Protein AF-A0A2S4KG17-F1 (afdb_monomer_lite)

Structure (mmCIF, N/CA/C/O backbone):
data_AF-A0A2S4KG17-F1
#
_entry.id   AF-A0A2S4KG17-F1
#
loop_
_atom_site.group_PDB
_atom_site.id
_atom_site.type_symbol
_atom_site.label_atom_id
_atom_site.label_alt_id
_atom_site.label_comp_id
_atom_site.label_asym_id
_atom_site.label_entity_id
_atom_site.label_seq_id
_atom_site.pdbx_PDB_ins_code
_atom_site.Cartn_x
_atom_site.Cartn_y
_atom_site.Cartn_z
_atom_site.occupancy
_atom_site.B_iso_or_equiv
_atom_site.auth_seq_id
_atom_site.auth_comp_id
_atom_site.auth_asym_id
_atom_site.auth_atom_id
_atom_site.pdbx_PDB_model_num
ATOM 1 N N . MET A 1 1 ? 7.552 -10.970 3.706 1.00 92.50 1 MET A N 1
ATOM 2 C CA . MET A 1 1 ? 6.302 -10.678 2.972 1.00 92.50 1 MET A CA 1
ATOM 3 C C . MET A 1 1 ? 5.490 -9.704 3.803 1.00 92.50 1 MET A C 1
ATOM 5 O O . MET A 1 1 ? 5.534 -9.816 5.018 1.00 92.50 1 MET A O 1
ATOM 9 N N . LEU A 1 2 ? 4.772 -8.769 3.181 1.00 97.19 2 LEU A N 1
ATOM 10 C CA . LEU A 1 2 ? 3.745 -7.982 3.869 1.00 97.19 2 LEU A CA 1
ATOM 11 C C . LEU A 1 2 ? 2.361 -8.415 3.393 1.00 97.19 2 LEU A C 1
ATOM 13 O O . LEU A 1 2 ? 2.168 -8.562 2.187 1.00 97.19 2 LEU A O 1
ATOM 17 N N . GLU A 1 3 ? 1.422 -8.592 4.318 1.00 97.19 3 GLU A N 1
ATOM 18 C CA . GLU A 1 3 ? 0.009 -8.833 4.012 1.00 97.19 3 GLU A CA 1
ATOM 19 C C . GLU A 1 3 ? -0.852 -7.657 4.492 1.00 97.19 3 GLU A C 1
ATOM 21 O O . GLU A 1 3 ? -0.735 -7.237 5.642 1.00 97.19 3 GLU A O 1
ATOM 26 N N . PHE A 1 4 ? -1.685 -7.115 3.601 1.00 96.12 4 PHE A N 1
ATOM 27 C CA . PHE A 1 4 ? -2.620 -6.020 3.872 1.00 96.12 4 PHE A CA 1
ATOM 28 C C . PHE A 1 4 ? -3.912 -6.253 3.092 1.00 96.12 4 PHE A C 1
ATOM 30 O O . PHE A 1 4 ? -3.877 -6.351 1.868 1.00 96.12 4 PHE A O 1
ATOM 37 N N . ASN A 1 5 ? -5.043 -6.357 3.792 1.00 95.25 5 ASN A N 1
ATOM 38 C CA . ASN A 1 5 ? -6.361 -6.577 3.189 1.00 95.25 5 ASN A CA 1
ATOM 39 C C . ASN A 1 5 ? -6.400 -7.741 2.171 1.00 95.25 5 ASN A C 1
ATOM 41 O O . ASN A 1 5 ? -6.858 -7.602 1.038 1.00 95.25 5 ASN A O 1
ATOM 45 N N . SER A 1 6 ? -5.868 -8.904 2.568 1.00 93.69 6 SER A N 1
ATOM 46 C CA . SER A 1 6 ? -5.698 -10.105 1.722 1.00 93.69 6 SER A CA 1
ATOM 47 C C . SER A 1 6 ? -4.743 -9.951 0.524 1.00 93.69 6 SER A C 1
ATOM 49 O O . SER A 1 6 ? -4.582 -10.886 -0.263 1.00 93.69 6 SER A O 1
ATOM 51 N N . LEU A 1 7 ? -4.080 -8.802 0.375 1.00 96.94 7 LEU A N 1
ATOM 52 C CA . LEU A 1 7 ? -3.066 -8.559 -0.646 1.00 96.94 7 LEU A CA 1
ATOM 53 C C . LEU A 1 7 ? -1.677 -8.820 -0.079 1.00 96.94 7 LEU A C 1
ATOM 55 O O . LEU A 1 7 ? -1.350 -8.414 1.035 1.00 96.94 7 LEU A O 1
ATOM 59 N N . LYS A 1 8 ? -0.835 -9.466 -0.883 1.00 97.62 8 LYS A N 1
ATOM 60 C CA . LYS A 1 8 ? 0.540 -9.822 -0.518 1.00 97.62 8 LYS A CA 1
ATOM 61 C C . LYS A 1 8 ? 1.543 -8.966 -1.266 1.00 97.62 8 LYS A C 1
ATOM 63 O O . LYS A 1 8 ? 1.407 -8.778 -2.471 1.00 97.62 8 LYS A O 1
ATOM 68 N N . PHE A 1 9 ? 2.580 -8.510 -0.578 1.00 98.25 9 PHE A N 1
ATOM 69 C CA . PHE A 1 9 ? 3.624 -7.660 -1.139 1.00 98.25 9 PHE A CA 1
ATOM 70 C C . PHE A 1 9 ? 5.013 -8.255 -0.880 1.00 98.25 9 PHE A C 1
ATOM 72 O O . PHE A 1 9 ? 5.360 -8.654 0.239 1.00 98.25 9 PHE A O 1
ATOM 79 N N . SER A 1 10 ? 5.836 -8.286 -1.930 1.00 98.31 10 SER A N 1
ATOM 80 C CA . SER A 1 10 ? 7.258 -8.635 -1.849 1.00 98.31 10 SER A CA 1
ATOM 81 C C . SER A 1 10 ? 8.060 -7.506 -1.212 1.00 98.31 10 SER A C 1
ATOM 83 O O . SER A 1 10 ? 7.706 -6.336 -1.313 1.00 98.31 10 SER A O 1
ATOM 85 N N . LYS A 1 11 ? 9.186 -7.814 -0.572 1.00 97.56 11 LYS A N 1
ATOM 86 C CA . LYS A 1 11 ? 10.063 -6.757 -0.059 1.00 97.56 11 LYS A CA 1
ATOM 87 C C . LYS A 1 11 ? 10.703 -6.016 -1.237 1.00 97.56 11 LYS A C 1
ATOM 89 O O . LYS A 1 11 ? 11.204 -6.640 -2.165 1.00 97.56 11 LYS A O 1
ATOM 94 N N . ARG A 1 12 ? 10.718 -4.683 -1.222 1.00 96.62 12 ARG A N 1
ATOM 95 C CA . ARG A 1 12 ? 11.375 -3.906 -2.283 1.00 96.62 12 ARG A CA 1
ATOM 96 C C . ARG A 1 12 ? 12.862 -4.276 -2.364 1.00 96.62 12 ARG A C 1
ATOM 98 O O . ARG A 1 12 ? 13.550 -4.281 -1.344 1.00 96.62 12 ARG A O 1
ATOM 105 N N . GLY A 1 13 ? 13.334 -4.566 -3.576 1.00 94.50 13 GLY A N 1
ATOM 106 C CA . GLY A 1 13 ? 14.692 -5.057 -3.840 1.00 94.50 13 GLY A CA 1
ATOM 107 C C . GLY A 1 13 ? 14.813 -6.582 -3.935 1.00 94.50 13 GLY A C 1
ATOM 108 O O . GLY A 1 13 ? 15.898 -7.061 -4.241 1.00 94.50 13 GLY A O 1
ATOM 109 N N . SER A 1 14 ? 13.733 -7.337 -3.697 1.00 95.00 14 SER A N 1
ATOM 110 C CA . SER A 1 14 ? 13.636 -8.751 -4.078 1.00 95.00 14 SER A CA 1
ATOM 111 C C . SER A 1 14 ? 12.910 -8.913 -5.411 1.00 95.00 14 SER A C 1
ATOM 113 O O . SER A 1 14 ? 12.271 -7.976 -5.896 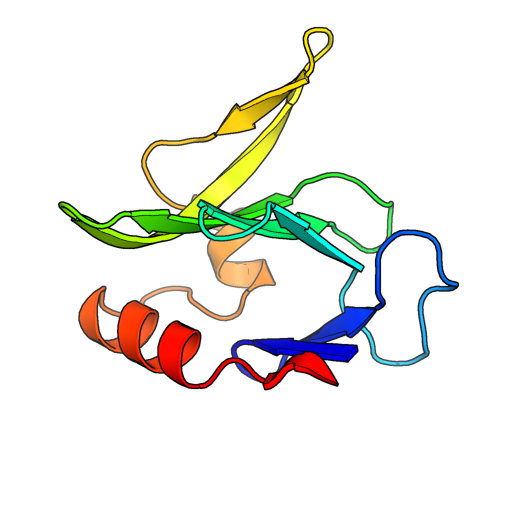1.00 95.00 14 SER A O 1
ATOM 115 N N . ASP A 1 15 ? 12.921 -10.132 -5.943 1.00 96.44 15 ASP A N 1
ATOM 116 C CA . ASP A 1 15 ? 12.015 -10.512 -7.022 1.00 96.44 15 ASP A CA 1
ATOM 117 C C . ASP A 1 15 ? 10.551 -10.434 -6.557 1.00 96.44 15 ASP A C 1
ATOM 119 O O . ASP A 1 15 ? 10.223 -10.604 -5.368 1.00 96.44 15 ASP A O 1
ATOM 123 N N . LEU A 1 16 ? 9.658 -10.143 -7.504 1.00 97.00 16 LEU A N 1
ATOM 124 C CA . LEU A 1 16 ? 8.222 -10.218 -7.270 1.00 97.00 16 LEU A CA 1
ATOM 125 C C . LEU A 1 16 ? 7.822 -11.694 -7.219 1.00 97.00 16 LEU A C 1
ATOM 127 O O . LEU A 1 16 ? 7.961 -12.405 -8.212 1.00 97.00 16 LEU A O 1
ATOM 131 N N . ALA A 1 17 ? 7.354 -12.155 -6.060 1.00 96.69 17 ALA A N 1
ATOM 132 C CA . ALA A 1 17 ? 6.933 -13.540 -5.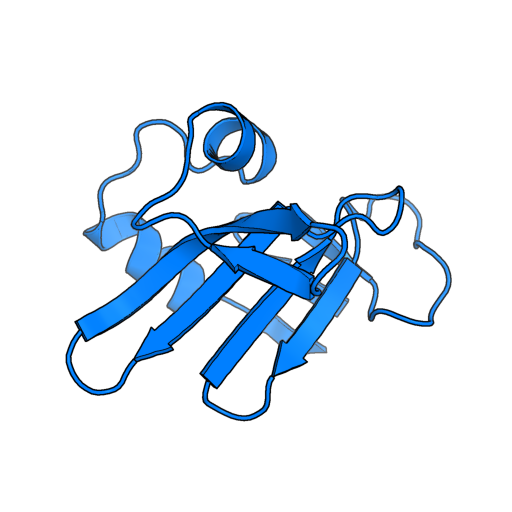904 1.00 96.69 17 ALA A CA 1
ATOM 133 C C . ALA A 1 17 ? 5.583 -13.774 -6.597 1.00 96.69 17 ALA A C 1
ATOM 135 O O . ALA A 1 17 ? 4.767 -12.859 -6.734 1.00 96.69 17 ALA A O 1
ATOM 136 N N . GLU A 1 18 ? 5.338 -15.011 -7.022 1.00 96.25 18 GLU A N 1
ATOM 137 C CA . GLU A 1 18 ? 4.067 -15.396 -7.632 1.00 96.25 18 GLU A CA 1
ATOM 138 C C . GLU A 1 18 ? 2.892 -15.113 -6.676 1.00 96.25 18 GLU A C 1
ATOM 140 O O . GLU A 1 18 ? 2.959 -15.388 -5.477 1.00 96.25 18 GLU A O 1
ATOM 145 N N . GLY A 1 19 ? 1.818 -14.513 -7.199 1.00 95.69 19 GLY A N 1
ATOM 146 C CA . GLY A 1 19 ? 0.641 -14.123 -6.414 1.00 95.69 19 GLY A CA 1
ATOM 147 C C . GLY A 1 19 ? 0.810 -12.861 -5.554 1.00 95.69 19 GLY A C 1
ATOM 148 O O . GLY A 1 19 ? -0.125 -12.478 -4.849 1.00 95.69 19 GLY A O 1
ATOM 149 N N . HIS A 1 20 ? 1.968 -12.192 -5.592 1.00 97.75 20 HIS A N 1
ATOM 150 C CA . HIS A 1 20 ? 2.147 -10.899 -4.931 1.00 97.75 20 HIS A CA 1
ATOM 151 C C . HIS A 1 20 ? 1.653 -9.748 -5.818 1.00 97.75 20 HIS A C 1
ATOM 153 O O . HIS A 1 20 ? 1.837 -9.732 -7.032 1.00 97.75 20 HIS A O 1
ATOM 159 N N . HIS A 1 21 ? 1.050 -8.748 -5.182 1.00 97.81 21 HIS A N 1
ATOM 160 C CA . HIS A 1 21 ? 0.367 -7.611 -5.803 1.00 97.81 21 HIS A CA 1
ATOM 161 C C . HIS A 1 21 ? 1.272 -6.382 -5.955 1.00 97.81 21 HIS A C 1
ATOM 163 O O . HIS A 1 21 ? 0.830 -5.326 -6.410 1.00 97.81 21 HIS A O 1
ATOM 169 N N . GLY A 1 22 ? 2.544 -6.514 -5.580 1.00 98.00 22 GLY A N 1
ATOM 170 C CA . GLY A 1 22 ? 3.535 -5.457 -5.670 1.00 98.00 22 GLY A CA 1
ATOM 171 C C . GLY A 1 22 ? 4.626 -5.597 -4.620 1.00 98.00 22 GLY A C 1
ATOM 172 O O . GLY A 1 22 ? 4.910 -6.698 -4.135 1.00 98.00 22 GLY A O 1
ATOM 173 N N . PHE A 1 23 ? 5.219 -4.465 -4.249 1.00 98.38 23 PHE A N 1
ATOM 174 C CA . PHE A 1 23 ? 6.294 -4.410 -3.265 1.00 98.38 23 PHE A CA 1
ATOM 175 C C . PHE A 1 23 ? 5.940 -3.549 -2.056 1.00 98.38 23 PHE A C 1
ATOM 177 O O . PHE A 1 23 ? 5.115 -2.644 -2.154 1.00 98.38 23 PHE A O 1
ATOM 184 N N . TYR A 1 24 ? 6.631 -3.775 -0.940 1.00 98.25 24 TYR A N 1
ATOM 185 C CA . TYR A 1 24 ? 6.606 -2.901 0.228 1.00 98.25 24 TYR A CA 1
ATOM 186 C C . TYR A 1 24 ? 8.011 -2.455 0.645 1.00 98.25 24 TYR A C 1
ATOM 188 O O . TYR A 1 24 ? 9.008 -3.149 0.425 1.00 98.25 24 TYR A O 1
ATOM 196 N N . SER A 1 25 ? 8.101 -1.288 1.278 1.00 97.25 25 SER A N 1
ATOM 197 C CA . SER A 1 25 ? 9.319 -0.799 1.926 1.00 97.25 25 SER A CA 1
ATOM 198 C C . SER A 1 25 ? 8.968 -0.069 3.219 1.00 97.25 25 SER A C 1
ATOM 200 O O . SER A 1 25 ? 8.072 0.771 3.235 1.00 97.25 25 SER A O 1
ATOM 202 N N . MET A 1 26 ? 9.674 -0.392 4.302 1.00 96.31 26 MET A N 1
ATOM 203 C CA . MET A 1 26 ? 9.471 0.242 5.605 1.00 96.31 26 MET A CA 1
ATOM 204 C C . MET A 1 26 ? 10.162 1.605 5.652 1.00 96.31 26 MET A C 1
ATOM 206 O O . MET A 1 26 ? 11.347 1.705 5.334 1.00 96.31 26 MET A O 1
ATOM 210 N N . ASN A 1 27 ? 9.465 2.628 6.144 1.00 94.62 27 ASN A N 1
ATOM 211 C CA . ASN A 1 27 ? 10.024 3.955 6.406 1.00 94.62 27 ASN A CA 1
ATOM 212 C C . ASN A 1 27 ? 10.214 4.176 7.918 1.00 94.62 27 ASN A C 1
ATOM 214 O O . ASN A 1 27 ? 9.698 5.126 8.518 1.00 94.62 27 ASN A O 1
ATOM 218 N N . GLY A 1 28 ? 10.910 3.236 8.563 1.00 91.62 28 GLY A N 1
ATOM 219 C CA . GLY A 1 28 ? 11.036 3.194 10.020 1.00 91.62 28 GLY A CA 1
ATOM 220 C C . GLY A 1 28 ? 9.666 3.149 10.704 1.00 91.62 28 GLY A C 1
ATOM 221 O O . GLY A 1 28 ? 8.793 2.385 10.306 1.00 91.62 28 GLY A O 1
ATOM 222 N N . GLN A 1 29 ? 9.470 3.995 11.717 1.00 92.00 29 GLN A N 1
ATOM 223 C CA . GLN A 1 29 ? 8.200 4.105 12.448 1.00 92.00 29 GLN A CA 1
ATOM 224 C C . GLN A 1 29 ? 7.153 4.979 11.743 1.00 92.00 29 GLN A C 1
ATOM 226 O O . GLN A 1 29 ? 6.024 5.053 12.215 1.00 92.00 29 GLN A O 1
ATOM 231 N N . LYS A 1 30 ? 7.504 5.653 10.637 1.00 93.81 30 LYS A N 1
ATOM 232 C CA . LYS A 1 30 ? 6.615 6.625 9.975 1.00 93.81 30 LYS A CA 1
ATOM 233 C C . LYS A 1 30 ? 5.541 5.972 9.113 1.00 93.81 30 LYS A C 1
ATOM 235 O O . LYS A 1 30 ? 4.601 6.663 8.720 1.00 93.81 30 LYS A O 1
ATOM 240 N N . GLY A 1 31 ? 5.721 4.706 8.743 1.00 95.88 31 GLY A N 1
ATOM 241 C CA . GLY A 1 31 ? 4.811 4.023 7.836 1.00 95.88 31 GLY A CA 1
ATOM 242 C C . GLY A 1 31 ? 5.482 3.082 6.844 1.00 95.88 31 GLY A C 1
ATOM 243 O O . GLY A 1 31 ? 6.663 2.739 6.968 1.00 95.88 31 GLY A O 1
ATOM 244 N N . ILE A 1 32 ? 4.700 2.681 5.845 1.00 97.75 32 ILE A N 1
ATOM 245 C CA . ILE A 1 32 ? 5.044 1.655 4.862 1.00 97.75 32 ILE A CA 1
ATOM 246 C C . ILE A 1 32 ? 4.693 2.156 3.465 1.00 97.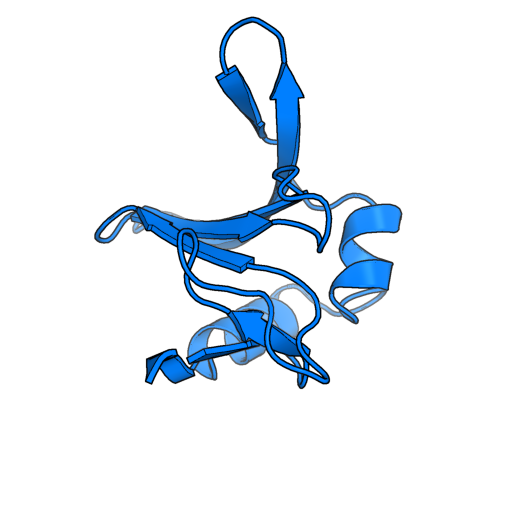75 32 ILE A C 1
ATOM 248 O O . ILE A 1 32 ? 3.545 2.481 3.179 1.00 97.75 32 ILE A O 1
ATOM 252 N N . HIS A 1 33 ? 5.673 2.191 2.568 1.00 97.94 33 HIS A N 1
ATOM 253 C CA . HIS A 1 33 ? 5.423 2.442 1.150 1.00 97.94 33 HIS A CA 1
ATOM 254 C C . HIS A 1 33 ? 4.990 1.166 0.455 1.00 97.94 33 HIS A C 1
ATOM 256 O O . HIS A 1 33 ? 5.671 0.149 0.585 1.00 97.94 33 HIS A O 1
ATOM 262 N N . LEU A 1 34 ? 3.931 1.262 -0.343 1.00 98.19 34 LEU A N 1
ATOM 263 C CA . LEU A 1 34 ? 3.478 0.216 -1.246 1.00 98.19 34 LEU A CA 1
ATOM 264 C C . LEU A 1 34 ? 3.712 0.640 -2.697 1.00 98.19 34 LEU A C 1
ATOM 266 O O . LEU A 1 34 ? 3.452 1.780 -3.102 1.00 98.19 34 LEU A O 1
ATOM 270 N N . TYR A 1 35 ? 4.201 -0.308 -3.481 1.00 97.94 35 TYR A N 1
ATOM 271 C CA . TYR A 1 35 ? 4.567 -0.132 -4.878 1.00 97.94 35 TYR A CA 1
ATOM 272 C C . TYR A 1 35 ? 3.811 -1.153 -5.712 1.00 97.94 35 TYR A C 1
ATOM 274 O O . TYR A 1 35 ? 3.641 -2.292 -5.280 1.00 97.94 35 TYR A O 1
ATOM 282 N N . LYS A 1 36 ? 3.404 -0.765 -6.916 1.00 97.56 36 LYS A N 1
ATOM 283 C CA . LYS A 1 36 ? 2.820 -1.677 -7.901 1.00 97.56 36 LYS A CA 1
ATOM 284 C C . LYS A 1 36 ? 3.861 -2.689 -8.415 1.00 97.56 36 LYS A C 1
ATOM 286 O O . LYS A 1 36 ? 5.056 -2.530 -8.145 1.00 97.56 36 LYS A O 1
ATOM 291 N N . PRO A 1 37 ? 3.441 -3.733 -9.158 1.00 97.31 37 PRO A N 1
ATOM 292 C CA . PRO A 1 37 ? 4.352 -4.721 -9.750 1.00 97.31 37 PRO A CA 1
ATOM 293 C C . PRO A 1 37 ? 5.437 -4.130 -10.662 1.00 97.31 37 PRO A C 1
ATOM 295 O O . PRO A 1 37 ? 6.507 -4.710 -10.799 1.00 97.31 37 PRO A O 1
ATOM 298 N N . ASP A 1 38 ? 5.184 -2.961 -11.250 1.00 95.62 38 ASP A N 1
ATOM 299 C CA . ASP A 1 38 ? 6.145 -2.191 -12.053 1.00 95.62 38 ASP A CA 1
ATOM 300 C C . ASP A 1 38 ? 7.184 -1.420 -11.208 1.00 95.62 38 ASP A C 1
ATOM 302 O O . ASP A 1 38 ? 8.075 -0.767 -11.750 1.00 95.62 38 ASP A O 1
ATOM 306 N N . GLY A 1 39 ? 7.083 -1.480 -9.877 1.00 94.56 39 GLY A N 1
ATOM 307 C CA . GLY A 1 39 ? 7.956 -0.778 -8.939 1.00 94.56 39 GLY A CA 1
ATOM 308 C C . GLY A 1 39 ? 7.578 0.685 -8.690 1.00 94.56 39 GLY A C 1
ATOM 309 O O . GLY A 1 39 ? 8.281 1.368 -7.936 1.00 94.56 39 GLY A O 1
ATOM 310 N N . VAL A 1 40 ? 6.483 1.180 -9.273 1.00 95.44 40 VAL A N 1
ATOM 311 C CA . VAL A 1 40 ? 6.006 2.553 -9.082 1.00 95.44 40 VAL A CA 1
ATOM 312 C C . VAL A 1 40 ? 5.295 2.684 -7.736 1.00 95.44 40 VAL A C 1
ATOM 314 O O . VAL A 1 40 ? 4.431 1.878 -7.392 1.00 95.44 40 VAL A O 1
ATOM 317 N N . ALA A 1 41 ? 5.655 3.711 -6.958 1.00 96.06 41 ALA A N 1
ATOM 318 C CA . ALA A 1 41 ? 4.980 4.023 -5.698 1.00 96.06 41 ALA A CA 1
ATOM 319 C C . ALA A 1 41 ? 3.506 4.359 -5.962 1.00 96.06 41 ALA A C 1
ATOM 321 O O . ALA A 1 41 ? 3.220 5.175 -6.836 1.00 96.06 41 ALA A O 1
ATOM 322 N N . ALA A 1 42 ? 2.603 3.732 -5.207 1.00 97.38 42 ALA A N 1
ATOM 323 C CA . ALA A 1 42 ? 1.159 3.848 -5.421 1.00 97.38 42 ALA A CA 1
ATOM 324 C C . ALA A 1 42 ? 0.371 4.144 -4.138 1.00 97.38 42 ALA A C 1
ATOM 326 O O . ALA A 1 42 ? -0.678 4.789 -4.194 1.00 97.38 42 ALA A O 1
ATOM 327 N N . ALA A 1 43 ? 0.879 3.723 -2.978 1.00 98.25 43 ALA A N 1
ATOM 328 C CA . ALA A 1 43 ? 0.285 4.062 -1.692 1.00 98.25 43 ALA A CA 1
ATOM 329 C C . ALA A 1 43 ? 1.336 4.194 -0.588 1.00 98.25 43 ALA A C 1
ATOM 331 O O . ALA A 1 43 ? 2.455 3.682 -0.689 1.00 98.25 43 ALA A O 1
ATOM 332 N N . TYR A 1 44 ? 0.958 4.883 0.481 1.00 98.06 44 TYR A N 1
ATOM 333 C CA . TYR A 1 44 ? 1.725 4.954 1.712 1.00 98.06 44 TYR A CA 1
ATOM 334 C C . TYR A 1 44 ? 0.789 4.759 2.901 1.00 98.06 44 TYR A C 1
ATOM 336 O O . TYR A 1 44 ? -0.155 5.524 3.080 1.00 98.06 44 TYR A O 1
ATOM 344 N N . ILE A 1 45 ? 1.057 3.726 3.694 1.00 97.12 45 ILE A N 1
ATOM 345 C CA . ILE A 1 45 ? 0.393 3.491 4.973 1.00 97.12 45 ILE A CA 1
ATOM 346 C C . ILE A 1 45 ? 1.095 4.382 5.987 1.00 97.12 45 ILE A C 1
ATOM 348 O O . ILE A 1 45 ? 2.246 4.136 6.349 1.00 97.12 45 ILE A O 1
ATOM 352 N N . VAL A 1 46 ? 0.432 5.456 6.387 1.00 96.31 46 VAL A N 1
ATOM 353 C CA . VAL A 1 46 ? 0.926 6.453 7.329 1.00 96.31 46 VAL A CA 1
ATOM 354 C C . VAL A 1 46 ? 0.777 5.921 8.747 1.00 96.31 46 VAL A C 1
ATOM 356 O O . VAL A 1 46 ? -0.277 5.425 9.126 1.00 96.31 46 VAL A O 1
ATOM 359 N N . ASN A 1 47 ? 1.819 6.100 9.556 1.00 94.06 47 ASN A N 1
ATOM 360 C CA . ASN A 1 47 ? 1.731 5.985 11.005 1.00 94.06 47 ASN A CA 1
ATOM 361 C C . ASN A 1 47 ? 2.036 7.351 11.630 1.00 94.06 47 ASN A C 1
ATOM 363 O O . ASN A 1 47 ? 3.194 7.774 11.689 1.00 94.06 47 ASN A O 1
ATOM 367 N N . ASN A 1 48 ? 0.991 8.070 12.044 1.00 91.56 48 ASN A N 1
ATOM 368 C CA . ASN A 1 48 ? 1.092 9.412 12.607 1.00 91.56 48 ASN A CA 1
ATOM 369 C C . ASN A 1 48 ? 0.599 9.421 14.060 1.00 91.56 48 ASN A C 1
ATOM 371 O O . ASN A 1 48 ? -0.568 9.173 14.334 1.00 91.56 48 ASN A O 1
ATOM 375 N N . HIS A 1 49 ? 1.466 9.793 15.001 1.00 88.81 49 HIS A N 1
ATOM 376 C CA . HIS A 1 49 ? 1.120 9.821 16.427 1.00 88.81 49 HIS A CA 1
ATOM 377 C C . HIS A 1 49 ? -0.031 10.774 16.793 1.00 88.81 49 HIS A C 1
ATOM 379 O O . HIS A 1 49 ? -0.688 10.554 17.805 1.00 88.81 49 HIS A O 1
ATOM 385 N N . ALA A 1 50 ? -0.267 11.831 16.011 1.00 91.50 50 ALA A N 1
ATOM 386 C CA . ALA A 1 50 ? -1.319 12.813 16.277 1.00 91.50 50 ALA A CA 1
ATOM 387 C C . ALA A 1 50 ? -2.654 12.475 15.596 1.00 91.50 50 ALA A C 1
ATOM 389 O O . ALA A 1 50 ? -3.704 12.855 16.104 1.00 91.50 50 ALA A O 1
ATOM 390 N N . GLN A 1 51 ? -2.617 11.803 14.441 1.00 88.06 51 GLN A N 1
ATOM 391 C CA . GLN A 1 51 ? -3.800 11.548 13.602 1.00 88.06 51 GLN A CA 1
ATOM 392 C C . GLN A 1 51 ? -4.201 10.069 13.538 1.00 88.06 51 GLN A C 1
ATOM 394 O O . GLN A 1 51 ? -5.273 9.759 13.033 1.00 88.06 51 GLN A O 1
ATOM 399 N N . GLY A 1 52 ? -3.361 9.168 14.046 1.00 90.94 52 GLY A N 1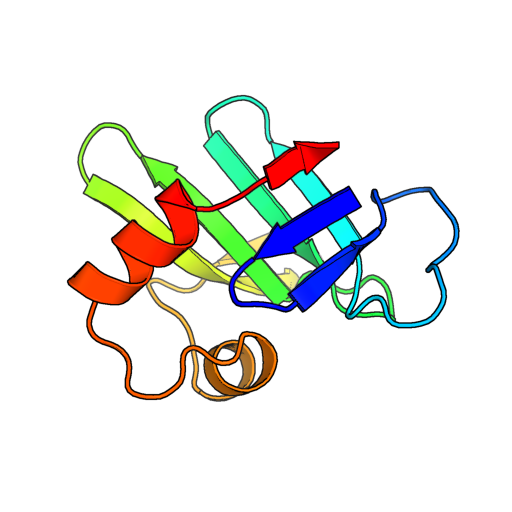
ATOM 400 C CA . GLY A 1 52 ? -3.527 7.728 13.898 1.00 90.94 52 GLY A CA 1
ATOM 401 C C . GLY A 1 52 ? -2.908 7.191 12.608 1.00 90.94 52 GLY A C 1
ATOM 402 O O . GLY A 1 52 ? -2.000 7.790 12.018 1.00 90.94 52 GLY A O 1
ATOM 403 N N . GLN A 1 53 ? -3.390 6.022 12.202 1.00 92.88 53 GLN A N 1
ATOM 404 C CA . GLN A 1 53 ? -2.935 5.306 11.017 1.00 92.88 53 GLN A CA 1
ATOM 405 C C . GLN A 1 53 ? -3.970 5.408 9.902 1.00 92.88 53 GLN A C 1
ATOM 407 O O . GLN A 1 53 ? -5.166 5.363 10.167 1.00 92.88 53 GLN A O 1
ATOM 412 N N . PHE A 1 54 ? -3.505 5.590 8.670 1.00 94.44 54 PHE A N 1
ATOM 413 C CA . PHE A 1 54 ? -4.356 5.725 7.486 1.00 94.44 54 PHE A CA 1
ATOM 414 C C . PHE A 1 54 ? -3.528 5.522 6.215 1.00 94.44 54 PHE A C 1
ATOM 416 O O . PHE A 1 54 ? -2.298 5.588 6.242 1.00 94.44 54 PHE A O 1
ATOM 423 N N . VAL A 1 55 ? -4.185 5.297 5.088 1.00 96.31 55 VAL A N 1
ATOM 424 C CA . VAL A 1 55 ? -3.589 5.108 3.771 1.00 96.31 55 VAL A CA 1
ATOM 425 C C . VAL A 1 55 ? -3.751 6.383 2.952 1.00 96.31 55 VAL A C 1
ATOM 427 O O . VAL A 1 55 ? -4.781 7.052 2.960 1.00 96.31 55 VAL A O 1
ATOM 430 N N . VAL A 1 56 ? -2.707 6.737 2.208 1.00 96.88 56 VAL A N 1
ATOM 431 C CA . VAL A 1 56 ? -2.764 7.812 1.213 1.00 96.88 56 VAL A CA 1
ATOM 432 C C . VAL A 1 56 ? -2.262 7.325 -0.132 1.00 96.88 56 VAL A C 1
ATOM 434 O O . VAL A 1 56 ? -1.367 6.477 -0.206 1.00 96.88 56 VAL A O 1
ATOM 437 N N . THR A 1 57 ? -2.785 7.903 -1.214 1.00 98.19 57 THR A N 1
ATOM 438 C CA . THR A 1 57 ? -2.208 7.691 -2.544 1.00 98.19 57 THR A CA 1
ATOM 439 C C . THR A 1 57 ? -0.819 8.315 -2.605 1.00 98.19 57 THR A C 1
ATOM 441 O O . THR A 1 57 ? -0.627 9.484 -2.260 1.00 98.19 57 THR A O 1
ATOM 444 N N . ALA A 1 58 ? 0.145 7.534 -3.086 1.00 97.69 58 ALA A N 1
ATOM 445 C CA . ALA A 1 58 ? 1.489 7.992 -3.404 1.00 97.69 58 ALA A CA 1
ATOM 446 C C . ALA A 1 58 ? 1.683 7.969 -4.921 1.00 97.69 58 ALA A C 1
ATOM 448 O O . ALA A 1 58 ? 1.170 7.080 -5.595 1.00 97.69 58 ALA A O 1
ATOM 449 N N . PHE A 1 59 ? 2.428 8.927 -5.464 1.00 94.00 59 PHE A N 1
ATOM 450 C CA . PHE A 1 59 ? 2.751 8.955 -6.888 1.00 94.00 59 PHE A CA 1
ATOM 451 C C . PHE A 1 59 ? 4.152 9.533 -7.126 1.00 94.00 59 PHE A C 1
ATOM 453 O O . PHE A 1 59 ? 4.599 10.416 -6.383 1.00 94.00 59 PHE A O 1
ATOM 460 N N . PRO A 1 60 ? 4.883 9.033 -8.136 1.00 93.25 60 PRO A N 1
ATOM 461 C CA . PRO A 1 60 ? 6.210 9.537 -8.461 1.00 93.25 60 PRO A CA 1
ATOM 462 C C . PRO A 1 60 ? 6.136 10.901 -9.164 1.00 93.25 60 PRO A C 1
ATOM 464 O O . PRO A 1 60 ? 5.300 11.125 -10.037 1.00 93.25 60 PRO A O 1
ATOM 467 N N . THR A 1 61 ? 7.063 11.794 -8.830 1.00 93.38 61 THR A N 1
ATOM 468 C CA . THR A 1 61 ? 7.374 13.025 -9.570 1.00 93.38 61 THR A CA 1
ATOM 469 C C . THR A 1 61 ? 8.888 13.114 -9.803 1.00 93.38 61 THR A C 1
ATOM 471 O O . THR A 1 61 ? 9.646 12.370 -9.169 1.00 93.38 61 THR A O 1
ATOM 474 N N . PRO A 1 62 ? 9.370 14.008 -10.690 1.00 93.50 62 PRO A N 1
ATOM 475 C CA . PRO A 1 62 ? 10.806 14.196 -10.911 1.00 93.50 62 PRO A CA 1
ATOM 476 C C . PRO A 1 62 ? 11.592 14.564 -9.641 1.00 93.50 62 PRO A C 1
ATOM 478 O O . PRO A 1 62 ? 12.772 14.248 -9.535 1.00 93.50 62 PRO A O 1
ATOM 481 N N . GLU A 1 63 ? 10.942 15.200 -8.663 1.00 92.62 63 GLU A N 1
ATOM 482 C CA . GLU A 1 63 ? 11.551 15.607 -7.388 1.00 92.62 63 GLU A CA 1
ATOM 483 C C . GLU A 1 63 ? 11.438 14.542 -6.284 1.00 92.62 63 GLU A C 1
ATOM 485 O O . GLU A 1 63 ? 11.974 14.731 -5.193 1.00 92.62 63 GLU A O 1
ATOM 490 N N . GLY A 1 64 ? 10.729 13.437 -6.535 1.00 90.38 64 GLY A N 1
ATOM 491 C CA . GLY A 1 64 ? 10.518 12.362 -5.568 1.00 90.38 64 GLY A CA 1
ATOM 492 C C . GLY A 1 64 ? 9.067 11.893 -5.487 1.00 90.38 64 GLY A C 1
ATOM 493 O O . GLY A 1 64 ? 8.243 12.169 -6.347 1.00 90.38 64 GLY A O 1
ATOM 494 N N . THR A 1 65 ? 8.735 11.130 -4.446 1.00 94.25 65 THR A N 1
ATOM 495 C CA . THR A 1 65 ? 7.355 10.672 -4.217 1.00 94.25 65 THR A CA 1
ATOM 496 C C . THR A 1 65 ? 6.535 11.771 -3.551 1.00 94.25 65 THR A C 1
ATOM 498 O O . THR A 1 65 ? 6.938 12.297 -2.512 1.00 94.25 65 THR A O 1
ATOM 501 N N . ARG A 1 66 ? 5.372 12.089 -4.122 1.00 95.94 66 ARG A N 1
ATOM 502 C CA . ARG A 1 66 ? 4.365 12.955 -3.501 1.00 95.94 66 ARG A CA 1
ATOM 503 C C . ARG A 1 66 ? 3.181 12.133 -3.011 1.00 95.94 66 ARG A C 1
ATOM 505 O O . ARG A 1 66 ? 2.961 11.013 -3.467 1.00 95.94 66 ARG A O 1
ATOM 512 N N . TYR A 1 67 ? 2.439 12.715 -2.076 1.00 96.56 67 TYR A N 1
ATOM 513 C CA . TYR A 1 67 ? 1.311 12.075 -1.411 1.00 96.56 67 TYR A CA 1
ATOM 514 C C . TYR A 1 67 ? 0.076 12.957 -1.530 1.00 96.56 67 TYR A C 1
ATOM 516 O O . TYR A 1 67 ? 0.166 14.184 -1.430 1.00 96.56 67 TYR A O 1
ATOM 524 N N . MET A 1 68 ? -1.069 12.325 -1.742 1.00 95.75 68 MET A N 1
ATOM 525 C CA . MET A 1 68 ? -2.369 12.969 -1.599 1.00 95.75 68 MET A CA 1
ATOM 526 C C . MET A 1 68 ? -2.756 13.058 -0.114 1.00 95.75 68 MET A C 1
ATOM 528 O O . MET A 1 68 ? -2.128 12.434 0.739 1.00 95.75 68 MET A O 1
ATOM 532 N N . GLN A 1 69 ? -3.781 13.856 0.203 1.00 90.31 69 GLN A N 1
ATOM 533 C CA . GLN A 1 69 ? -4.328 13.918 1.567 1.00 90.31 69 GLN A CA 1
ATOM 534 C C . GLN A 1 69 ? -5.109 12.651 1.954 1.00 90.31 69 GLN A C 1
ATOM 536 O O . GLN A 1 69 ? -5.230 12.359 3.137 1.00 90.31 69 GLN A O 1
ATOM 541 N N . SER A 1 70 ? -5.615 11.917 0.963 1.00 91.75 70 SER A N 1
ATOM 542 C CA . SER A 1 70 ? -6.361 10.665 1.096 1.00 91.75 70 SER A CA 1
ATOM 543 C C . SER A 1 70 ? -5.985 9.721 -0.045 1.00 91.75 70 SER A C 1
ATOM 545 O O . SER A 1 70 ? -5.144 10.043 -0.893 1.00 91.75 70 SER A O 1
ATOM 547 N N . THR A 1 71 ? -6.616 8.559 -0.096 1.00 95.12 71 THR A N 1
ATOM 548 C CA . THR A 1 71 ? -6.631 7.724 -1.292 1.00 95.12 71 THR A CA 1
ATOM 549 C C . THR A 1 71 ? -7.482 8.341 -2.408 1.00 95.12 71 THR A C 1
ATOM 551 O O . THR A 1 71 ? -8.367 9.167 -2.169 1.00 95.12 71 THR A O 1
ATOM 554 N N . CYS A 1 72 ? -7.158 7.990 -3.652 1.00 95.12 72 CYS A N 1
ATOM 555 C CA . CYS A 1 72 ? -8.037 8.140 -4.807 1.00 95.12 72 CYS A CA 1
ATOM 556 C C . CYS A 1 72 ? -8.645 6.780 -5.175 1.00 95.12 72 CYS A C 1
ATOM 558 O O . CYS A 1 72 ? -8.060 5.744 -4.849 1.00 95.12 72 CYS A O 1
ATOM 560 N N . SER A 1 73 ? -9.747 6.779 -5.931 1.00 94.75 73 SER A N 1
ATOM 561 C CA . SER A 1 73 ? -10.478 5.552 -6.295 1.00 94.75 73 SER A CA 1
ATOM 562 C C . SER A 1 73 ? -9.584 4.469 -6.905 1.00 94.75 73 SER A C 1
ATOM 564 O O . SER A 1 73 ? -9.681 3.300 -6.562 1.00 94.75 73 SER A O 1
ATOM 566 N N . HIS A 1 74 ? -8.618 4.852 -7.741 1.00 94.88 74 HIS A N 1
ATOM 567 C CA . HIS A 1 74 ? -7.695 3.901 -8.362 1.00 94.88 74 HIS A CA 1
ATOM 568 C C . HIS A 1 74 ? -6.752 3.211 -7.360 1.00 94.88 74 HIS A C 1
ATOM 570 O O . HIS A 1 74 ? -6.330 2.075 -7.574 1.00 94.88 74 HIS A O 1
ATOM 576 N N . THR A 1 75 ? -6.374 3.905 -6.284 1.00 96.44 75 THR A N 1
ATOM 577 C CA . THR A 1 75 ? -5.605 3.310 -5.184 1.00 96.44 75 THR A CA 1
ATOM 578 C C . THR A 1 75 ? -6.507 2.442 -4.312 1.00 96.44 75 THR A C 1
ATOM 580 O O . THR A 1 75 ? -6.070 1.380 -3.880 1.00 96.44 75 THR A O 1
ATOM 583 N N . GLU A 1 76 ? -7.751 2.863 -4.086 1.00 96.44 76 GLU A N 1
ATOM 584 C CA . GLU A 1 76 ? -8.729 2.134 -3.272 1.00 96.44 76 GLU A CA 1
ATOM 585 C C . GLU A 1 76 ? -9.106 0.795 -3.900 1.00 96.44 76 GLU A C 1
ATOM 587 O O . GLU A 1 76 ? -9.016 -0.239 -3.241 1.00 96.44 76 GLU A O 1
ATOM 592 N N . GLU A 1 77 ? -9.427 0.800 -5.194 1.00 96.38 77 GLU A N 1
ATOM 593 C CA . GLU A 1 77 ? -9.692 -0.401 -5.986 1.00 96.38 77 GLU A CA 1
ATOM 594 C C . GLU A 1 77 ? -8.497 -1.363 -5.949 1.00 96.38 77 GLU A C 1
ATOM 596 O O . GLU A 1 77 ? -8.664 -2.554 -5.702 1.00 96.38 77 GLU A O 1
ATOM 601 N N . TRP A 1 78 ? -7.271 -0.858 -6.137 1.00 96.75 78 TRP A N 1
ATOM 602 C CA . TRP A 1 78 ? -6.065 -1.694 -6.104 1.00 96.75 78 TRP A CA 1
ATOM 603 C C . TRP A 1 78 ? -5.816 -2.329 -4.733 1.00 96.75 78 TRP A C 1
ATOM 605 O O . TRP A 1 78 ? -5.341 -3.461 -4.657 1.00 96.75 78 TRP A O 1
ATOM 615 N N . LEU A 1 79 ? -6.123 -1.601 -3.659 1.00 96.88 79 LEU A N 1
ATOM 616 C CA . LEU A 1 79 ? -5.941 -2.058 -2.285 1.00 96.88 79 LEU A CA 1
ATOM 617 C C . LEU A 1 79 ? -7.157 -2.807 -1.720 1.00 96.88 79 LEU A C 1
ATOM 619 O O . LEU A 1 79 ? -7.125 -3.208 -0.556 1.00 96.88 79 LEU A O 1
ATOM 623 N N . ASN A 1 80 ? -8.209 -3.016 -2.519 1.00 96.12 80 ASN A N 1
ATOM 624 C CA . ASN A 1 80 ? -9.496 -3.575 -2.094 1.00 96.12 80 ASN A CA 1
ATOM 625 C C . ASN A 1 80 ? -10.151 -2.811 -0.920 1.00 96.12 80 ASN A C 1
ATOM 627 O O . ASN A 1 80 ? -10.834 -3.414 -0.091 1.00 96.12 80 ASN A O 1
ATOM 631 N N . ILE A 1 81 ? -9.931 -1.498 -0.825 1.00 95.06 81 ILE A N 1
ATOM 632 C CA . ILE A 1 81 ? -10.482 -0.628 0.231 1.00 95.06 81 ILE A CA 1
ATOM 633 C C . ILE A 1 81 ? -11.538 0.355 -0.298 1.00 95.06 81 ILE A C 1
ATOM 635 O O . ILE A 1 81 ? -11.921 1.286 0.402 1.00 95.06 81 ILE A O 1
ATOM 639 N N . ASP A 1 82 ? -12.028 0.164 -1.524 1.00 94.44 82 ASP A N 1
ATOM 640 C CA . ASP A 1 82 ? -13.124 0.976 -2.063 1.00 94.44 82 ASP A CA 1
ATOM 641 C C . ASP A 1 82 ? -14.373 0.891 -1.169 1.00 94.44 82 ASP A C 1
ATOM 643 O O . ASP A 1 82 ? -14.793 -0.189 -0.742 1.00 94.44 82 ASP A O 1
ATOM 647 N N . GLY A 1 83 ? -14.937 2.055 -0.841 1.00 88.00 83 GLY A N 1
ATOM 648 C CA . GLY A 1 83 ? -16.157 2.172 -0.042 1.00 88.00 83 GLY A CA 1
ATOM 649 C C . GLY A 1 83 ? -16.044 1.765 1.434 1.00 88.00 83 GLY A C 1
ATOM 650 O O . GLY A 1 83 ? -17.073 1.730 2.117 1.00 88.00 83 GLY A O 1
ATOM 651 N N . ILE A 1 84 ? -14.846 1.468 1.959 1.00 90.81 84 ILE A N 1
ATOM 652 C CA . ILE A 1 84 ? -14.691 1.151 3.387 1.00 90.81 84 ILE A CA 1
ATOM 653 C C . ILE A 1 84 ? -14.693 2.421 4.245 1.00 90.81 84 ILE A C 1
ATOM 655 O O . ILE A 1 84 ? -14.325 3.509 3.808 1.00 90.81 84 ILE A O 1
ATOM 659 N N . SER A 1 85 ? -15.114 2.287 5.502 1.00 89.25 85 SER A N 1
ATOM 660 C CA . SER A 1 85 ? -15.034 3.387 6.462 1.00 89.25 85 SER A CA 1
ATOM 661 C C . SER A 1 85 ? -13.605 3.570 6.977 1.00 89.25 85 SER A C 1
ATOM 663 O O . SER A 1 85 ? -12.842 2.609 7.062 1.00 89.25 85 SER A O 1
ATOM 665 N N . LEU A 1 86 ? -13.284 4.782 7.441 1.00 85.19 86 LEU A N 1
ATOM 666 C CA . LEU A 1 86 ? -12.008 5.075 8.112 1.00 85.19 86 LEU A CA 1
ATOM 667 C C . LEU A 1 86 ? -11.734 4.134 9.296 1.00 85.19 86 LEU A C 1
ATOM 669 O O . LEU A 1 86 ? -10.596 3.755 9.537 1.00 85.19 86 LEU A O 1
ATOM 673 N N . LEU A 1 87 ? -12.774 3.733 10.038 1.00 89.19 87 LEU A N 1
ATOM 674 C CA . LEU A 1 87 ? -12.616 2.780 11.139 1.00 89.19 87 LEU A CA 1
ATOM 675 C C . LEU A 1 87 ? -12.138 1.418 10.624 1.00 89.19 87 LEU A C 1
ATOM 677 O O . LEU A 1 87 ? -11.202 0.852 11.179 1.00 89.19 87 LEU A O 1
ATOM 681 N N . ARG A 1 88 ? -12.747 0.917 9.541 1.00 91.94 88 ARG A N 1
ATOM 682 C CA . ARG A 1 88 ? -12.344 -0.359 8.944 1.00 91.94 88 ARG A CA 1
ATOM 683 C C . ARG A 1 88 ? -10.941 -0.281 8.347 1.00 91.94 88 ARG A C 1
ATOM 685 O O . ARG A 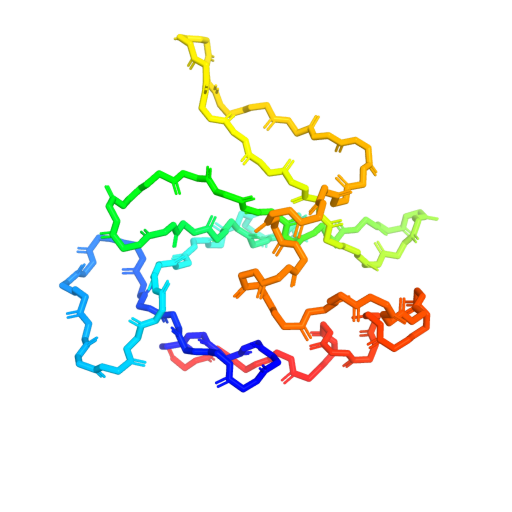1 88 ? -10.204 -1.256 8.399 1.00 91.94 88 ARG A O 1
ATOM 692 N N . GLU A 1 89 ? -10.566 0.871 7.802 1.00 92.69 89 GLU A N 1
ATOM 693 C CA . GLU A 1 89 ? -9.214 1.114 7.308 1.00 92.69 89 GLU A CA 1
ATOM 694 C C . GLU A 1 89 ? -8.165 0.985 8.422 1.00 92.69 89 GLU A C 1
ATOM 696 O O . GLU A 1 89 ? -7.169 0.294 8.232 1.00 92.69 89 GLU A O 1
ATOM 701 N N . VAL A 1 90 ? -8.413 1.564 9.604 1.00 91.81 90 VAL A N 1
ATOM 702 C CA . VAL A 1 90 ? -7.524 1.411 10.772 1.00 91.81 90 VAL A CA 1
ATOM 703 C C . VAL A 1 90 ? -7.422 -0.054 11.198 1.00 91.81 90 VAL A C 1
ATOM 705 O O . VAL A 1 90 ? -6.316 -0.551 11.388 1.00 91.81 90 VAL A O 1
ATOM 708 N N . GLU A 1 91 ? -8.549 -0.768 11.278 1.00 94.00 91 GLU A N 1
ATOM 709 C CA . GLU A 1 91 ? -8.554 -2.199 11.616 1.00 94.00 91 GLU A CA 1
ATOM 710 C C . GLU A 1 91 ? -7.697 -3.022 10.640 1.00 94.00 91 GLU A C 1
ATOM 712 O O . GLU A 1 91 ? -6.917 -3.870 11.063 1.00 94.00 91 GLU A O 1
ATOM 717 N N . LEU A 1 92 ? -7.787 -2.744 9.334 1.00 94.25 92 LEU A N 1
ATOM 718 C CA . LEU A 1 92 ? -6.964 -3.415 8.322 1.00 94.25 92 LEU A CA 1
ATOM 719 C C . LEU A 1 92 ? -5.469 -3.116 8.481 1.00 94.25 92 LEU A C 1
ATOM 721 O O . LEU A 1 92 ? -4.640 -3.966 8.154 1.00 94.25 92 LEU A O 1
ATOM 725 N N . ILE A 1 93 ? -5.112 -1.918 8.947 1.00 94.88 93 ILE A N 1
ATOM 726 C CA . ILE A 1 93 ? -3.715 -1.556 9.206 1.00 94.88 93 ILE A CA 1
ATOM 727 C C . ILE A 1 93 ? -3.195 -2.284 10.454 1.00 94.88 93 ILE A C 1
ATOM 729 O O . ILE A 1 93 ? -2.075 -2.796 10.430 1.00 94.88 93 ILE A O 1
ATOM 733 N N . ASP A 1 94 ? -4.007 -2.403 11.505 1.00 93.00 94 ASP A N 1
ATOM 734 C CA . ASP A 1 94 ? -3.663 -3.161 12.718 1.00 93.00 94 ASP A CA 1
ATOM 735 C C . ASP A 1 94 ? -3.490 -4.668 12.441 1.00 93.00 94 ASP A C 1
ATOM 737 O O . ASP A 1 94 ? -2.737 -5.359 13.131 1.00 93.00 94 ASP A O 1
ATOM 741 N N . GLU A 1 95 ? -4.153 -5.185 11.402 1.00 94.25 95 GLU A N 1
ATOM 742 C CA . GLU A 1 95 ? -4.036 -6.570 10.935 1.00 94.25 95 GLU A CA 1
ATOM 743 C C . GLU A 1 95 ? -2.755 -6.844 10.117 1.00 94.25 95 GLU A C 1
ATOM 745 O O . GLU A 1 95 ? -2.478 -8.010 9.808 1.00 94.25 95 GLU A O 1
ATOM 750 N N . ILE A 1 96 ? -1.953 -5.822 9.776 1.00 94.19 96 ILE A N 1
ATOM 751 C CA . ILE A 1 96 ? -0.750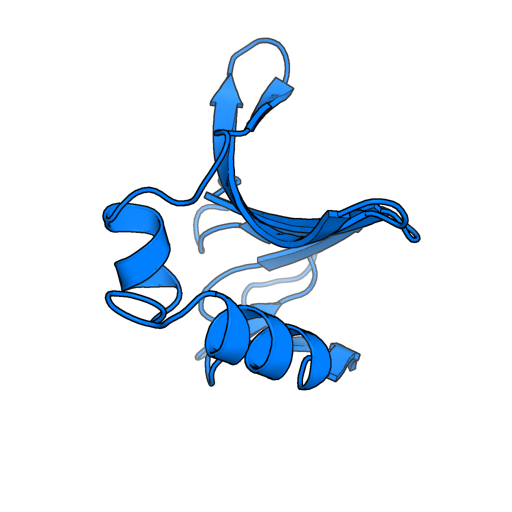 -5.987 8.944 1.00 94.19 96 ILE A CA 1
ATOM 752 C C . ILE A 1 96 ? 0.237 -6.960 9.587 1.00 94.19 96 ILE A C 1
ATOM 754 O O . ILE A 1 96 ? 0.688 -6.797 10.723 1.00 94.19 96 ILE A O 1
ATOM 758 N N . ARG A 1 97 ? 0.668 -7.942 8.791 1.00 90.81 97 ARG A N 1
ATOM 759 C CA . ARG A 1 97 ? 1.718 -8.898 9.158 1.00 90.81 97 ARG A CA 1
ATOM 760 C C . ARG A 1 97 ? 2.923 -8.710 8.258 1.00 90.81 97 ARG A C 1
ATOM 762 O O . ARG A 1 97 ? 2.781 -8.617 7.039 1.00 90.81 97 ARG A O 1
ATOM 769 N N . ILE A 1 98 ? 4.105 -8.660 8.867 1.00 89.12 98 ILE A N 1
ATOM 770 C CA . ILE A 1 98 ? 5.382 -8.578 8.160 1.00 89.12 98 ILE A CA 1
ATOM 771 C C . ILE A 1 98 ? 6.238 -9.768 8.580 1.00 89.12 98 ILE A C 1
ATOM 773 O O . ILE A 1 98 ? 6.621 -9.873 9.743 1.00 89.12 98 ILE A O 1
ATOM 777 N N . GLU A 1 99 ? 6.534 -10.632 7.612 1.00 81.88 99 GLU A N 1
ATOM 778 C CA . GLU A 1 99 ? 7.402 -11.813 7.740 1.00 81.88 99 GLU A CA 1
ATOM 779 C C . GLU A 1 99 ? 8.768 -11.603 7.076 1.00 81.88 99 GLU A C 1
ATOM 781 O O . GLU A 1 99 ? 8.813 -10.986 5.979 1.00 81.88 99 GLU A O 1
#

Sequence (99 aa):
MLEFNSLKFSKRGSDLAEGHHGFYSMNGQKGIHLYKPDGVAAAYIVNNHAQGQFVVTAFPTPEGTRYMQSTCSHTEEWLNIDGISLLREVELIDEIRIE

Radius of gyration: 12.6 Å; chains: 1; bounding box: 31×31×28 Å

Foldseek 3Di:
DKDFPNAAADDPPDQTDPRHQYHWDDPDQQWIFTAGNVRFTFKTFGDDPVPGTAMWGWGADPVGIDTDPHHDPVSCVSRVNPPPDPVVRNVRVVVMDDD

Secondary structure (DSSP, 8-state):
-EEETTEEEEEBTB---TT---EEEE-GGGEEEEE-TTS-EEEEEEEETTTEEEEEEEEEETTEEEE-SS--HHHHHHTT-TT--HHHHHHHHHT-EE-

pLDDT: mean 94.67, std 3.09, range [81.88, 98.38]